Protein AF-A0AAW9HYB9-F1 (afdb_monomer_lite)

Structure (mmCIF, N/CA/C/O backbone):
data_AF-A0AAW9HYB9-F1
#
_entry.id   AF-A0AAW9HYB9-F1
#
loop_
_atom_site.group_PDB
_atom_site.id
_atom_site.type_symbol
_atom_site.label_atom_id
_atom_site.label_alt_id
_atom_site.label_comp_id
_atom_site.label_asym_id
_atom_site.label_entity_id
_atom_site.label_seq_id
_atom_site.pdbx_PDB_ins_code
_atom_site.Cartn_x
_atom_site.Cartn_y
_atom_site.Cartn_z
_atom_site.occupancy
_atom_site.B_iso_or_equiv
_atom_site.auth_seq_id
_atom_site.auth_comp_id
_atom_site.auth_asym_id
_atom_site.auth_atom_id
_atom_site.pdbx_PDB_model_num
ATOM 1 N N . PHE A 1 1 ? 1.312 -10.147 10.481 1.00 39.12 1 PHE A N 1
ATOM 2 C CA . PHE A 1 1 ? 1.315 -10.944 9.236 1.00 39.12 1 PHE A CA 1
ATOM 3 C C . PHE A 1 1 ? 1.342 -10.079 7.971 1.00 39.12 1 PHE A C 1
ATOM 5 O O . PHE A 1 1 ? 2.064 -10.441 7.057 1.00 39.12 1 PHE A O 1
ATOM 12 N N . TYR A 1 2 ? 0.680 -8.913 7.934 1.00 42.59 2 TYR A N 1
ATOM 13 C CA . TYR A 1 2 ? 0.722 -7.973 6.797 1.00 42.59 2 TYR A CA 1
ATOM 14 C C . TYR A 1 2 ? 2.121 -7.372 6.514 1.00 42.59 2 TYR A C 1
ATOM 16 O O . TYR A 1 2 ? 2.561 -7.334 5.370 1.00 42.59 2 TYR A O 1
ATOM 24 N N . GLY A 1 3 ? 2.883 -7.013 7.558 1.00 43.19 3 GLY A N 1
ATOM 25 C CA . GLY A 1 3 ? 4.228 -6.426 7.411 1.00 43.19 3 GLY A CA 1
ATOM 26 C C . GLY A 1 3 ? 5.286 -7.350 6.790 1.00 43.19 3 GLY A C 1
ATOM 27 O O . GLY A 1 3 ? 6.146 -6.876 6.056 1.00 43.19 3 GLY A O 1
ATOM 28 N N . ILE A 1 4 ? 5.191 -8.669 7.010 1.00 42.31 4 ILE A N 1
ATOM 29 C CA . ILE A 1 4 ? 6.066 -9.648 6.336 1.00 42.31 4 ILE A CA 1
ATOM 30 C C . ILE A 1 4 ? 5.747 -9.674 4.837 1.00 42.31 4 ILE A C 1
ATOM 32 O O . ILE A 1 4 ? 6.659 -9.689 4.021 1.00 42.31 4 ILE A O 1
ATOM 36 N N . GLY A 1 5 ? 4.459 -9.626 4.475 1.00 47.53 5 GLY A N 1
ATOM 37 C CA . GLY A 1 5 ? 4.013 -9.603 3.081 1.00 47.53 5 GLY A CA 1
ATOM 38 C C . GLY A 1 5 ? 4.443 -8.339 2.341 1.00 47.53 5 GLY A C 1
ATOM 39 O O . GLY A 1 5 ? 4.937 -8.442 1.226 1.00 47.53 5 GLY A O 1
ATOM 40 N N . ILE A 1 6 ? 4.334 -7.167 2.977 1.00 55.03 6 ILE A N 1
ATOM 41 C CA . ILE A 1 6 ? 4.839 -5.910 2.407 1.00 55.03 6 ILE A CA 1
ATOM 42 C C . ILE A 1 6 ? 6.357 -5.981 2.241 1.00 55.03 6 ILE A C 1
ATOM 44 O O . ILE A 1 6 ? 6.844 -5.728 1.152 1.00 55.03 6 ILE A O 1
ATOM 48 N N . GLY A 1 7 ? 7.109 -6.372 3.275 1.00 49.16 7 GLY A N 1
ATOM 49 C CA . GLY A 1 7 ? 8.573 -6.428 3.201 1.00 49.16 7 GLY A CA 1
ATOM 50 C C . GLY A 1 7 ? 9.085 -7.373 2.111 1.00 49.16 7 GLY A C 1
ATOM 51 O O . GLY A 1 7 ? 9.978 -7.009 1.350 1.00 49.16 7 GLY A O 1
ATOM 52 N N . LEU A 1 8 ? 8.476 -8.557 1.989 1.00 50.69 8 LEU A N 1
ATOM 53 C CA . LEU A 1 8 ? 8.835 -9.540 0.966 1.00 50.69 8 LEU A CA 1
ATOM 54 C C . LEU A 1 8 ? 8.424 -9.071 -0.438 1.00 50.69 8 LEU A C 1
ATOM 56 O O . LEU A 1 8 ? 9.183 -9.260 -1.384 1.00 50.69 8 LEU A O 1
ATOM 60 N N . TYR A 1 9 ? 7.271 -8.405 -0.568 1.00 56.50 9 TYR A N 1
ATOM 61 C CA . TYR A 1 9 ? 6.825 -7.799 -1.823 1.00 56.50 9 TYR A CA 1
ATOM 62 C C . TYR A 1 9 ? 7.767 -6.683 -2.276 1.00 56.50 9 TYR A C 1
ATOM 64 O O . TYR A 1 9 ? 8.228 -6.708 -3.410 1.00 56.50 9 TYR A O 1
ATOM 72 N N . THR A 1 10 ? 8.122 -5.749 -1.391 1.00 59.78 10 THR A N 1
ATOM 73 C CA . THR A 1 10 ? 9.035 -4.642 -1.711 1.00 59.78 10 THR A CA 1
ATOM 74 C C . THR A 1 10 ? 10.414 -5.160 -2.119 1.00 59.78 10 THR A C 1
ATOM 76 O O . THR A 1 10 ? 11.007 -4.640 -3.058 1.00 59.78 10 THR A O 1
ATOM 79 N N . LEU A 1 11 ? 10.908 -6.214 -1.459 1.00 57.06 11 LEU A N 1
ATOM 80 C CA . LEU A 1 11 ? 12.193 -6.829 -1.788 1.00 57.06 11 LEU A CA 1
ATOM 81 C C . LEU A 1 11 ? 12.173 -7.513 -3.162 1.00 57.06 11 LEU A C 1
ATOM 83 O O . LEU A 1 11 ? 13.042 -7.264 -3.993 1.00 57.06 11 LEU A O 1
ATOM 87 N N . VAL A 1 12 ? 11.167 -8.356 -3.409 1.00 59.06 12 VAL A N 1
ATOM 88 C CA . VAL A 1 12 ? 11.030 -9.105 -4.666 1.00 59.06 12 VAL A CA 1
ATOM 89 C C . VAL A 1 12 ? 10.752 -8.164 -5.837 1.00 59.06 12 VAL A C 1
ATOM 91 O O . VAL A 1 12 ? 11.310 -8.360 -6.914 1.00 59.06 12 VAL A O 1
ATOM 94 N N . LEU A 1 13 ? 9.949 -7.116 -5.632 1.00 57.72 13 LEU A N 1
ATOM 95 C CA . LEU A 1 13 ? 9.667 -6.108 -6.652 1.00 57.72 13 LEU A CA 1
ATOM 96 C C . LEU A 1 13 ? 10.921 -5.292 -6.988 1.00 57.72 13 LEU A C 1
ATOM 98 O O . LEU A 1 13 ? 11.225 -5.114 -8.163 1.00 57.72 13 LEU A O 1
ATOM 102 N N . ASN A 1 14 ? 11.684 -4.854 -5.980 1.00 55.41 14 ASN A N 1
ATOM 103 C CA . ASN A 1 14 ? 12.938 -4.132 -6.203 1.00 55.41 14 ASN A CA 1
ATOM 104 C C . ASN A 1 14 ? 13.966 -4.995 -6.938 1.00 55.41 14 ASN A C 1
ATOM 106 O O . ASN A 1 14 ? 14.569 -4.517 -7.893 1.00 55.41 14 ASN A O 1
ATOM 110 N N . LEU A 1 15 ? 14.122 -6.269 -6.556 1.00 55.28 15 LEU A N 1
ATOM 111 C CA . LEU A 1 15 ? 15.004 -7.211 -7.251 1.00 55.28 15 LEU A CA 1
ATOM 112 C C . LEU A 1 15 ? 14.544 -7.479 -8.688 1.00 55.28 15 LEU A C 1
ATOM 114 O O . LEU A 1 15 ? 15.381 -7.552 -9.582 1.00 55.28 15 LEU A O 1
ATOM 118 N N . HIS A 1 16 ? 13.235 -7.577 -8.939 1.00 55.19 16 HIS A N 1
ATOM 119 C CA . HIS A 1 16 ? 12.698 -7.733 -10.292 1.00 55.19 16 HIS A CA 1
ATOM 120 C C . HIS A 1 16 ? 12.956 -6.493 -11.164 1.00 55.19 16 HIS A C 1
ATOM 122 O O . HIS A 1 16 ? 13.382 -6.631 -12.308 1.00 55.19 16 HIS A O 1
ATOM 128 N N . LEU A 1 17 ? 12.747 -5.288 -10.623 1.00 52.69 17 LEU A N 1
ATOM 129 C CA . LEU A 1 17 ? 12.983 -4.024 -11.331 1.00 52.69 17 LEU A CA 1
ATOM 130 C C . LEU A 1 17 ? 14.481 -3.793 -11.606 1.00 52.69 17 LEU A C 1
ATOM 132 O O . LEU A 1 17 ? 14.838 -3.380 -12.709 1.00 52.69 17 LEU A O 1
ATOM 136 N N . LEU A 1 18 ? 15.360 -4.157 -10.665 1.00 54.38 18 LEU A N 1
ATOM 137 C CA . LEU A 1 18 ? 16.819 -4.163 -10.853 1.00 54.38 18 LEU A CA 1
ATOM 138 C C . LEU A 1 18 ? 17.259 -5.165 -11.928 1.00 54.38 18 LEU A C 1
ATOM 140 O O . LEU A 1 18 ? 18.061 -4.824 -12.795 1.00 54.38 18 LEU A O 1
ATOM 144 N N . PHE A 1 19 ? 16.707 -6.383 -11.922 1.00 51.22 19 PHE A N 1
ATOM 145 C CA . PHE A 1 19 ? 17.031 -7.412 -12.919 1.00 51.22 19 PHE A CA 1
ATOM 146 C C . PHE A 1 19 ? 16.547 -7.040 -14.332 1.00 51.22 19 PHE A C 1
ATOM 148 O O . PHE A 1 19 ? 17.109 -7.494 -15.327 1.00 51.22 19 PHE A O 1
ATOM 155 N N . ARG A 1 20 ? 15.520 -6.187 -14.429 1.00 50.12 20 ARG A N 1
ATOM 156 C CA . ARG A 1 20 ? 15.004 -5.613 -15.681 1.00 50.12 20 ARG A CA 1
ATOM 157 C C . ARG A 1 20 ? 15.780 -4.383 -16.168 1.00 50.12 20 ARG A C 1
ATOM 159 O O . ARG A 1 20 ? 15.488 -3.901 -17.258 1.00 50.12 20 ARG A O 1
ATOM 166 N N . GLY A 1 21 ? 16.767 -3.897 -15.411 1.00 51.88 21 GLY A N 1
ATOM 167 C CA . GLY A 1 21 ? 17.623 -2.777 -15.807 1.00 51.88 21 GLY A CA 1
ATOM 168 C C . GLY A 1 21 ? 17.058 -1.387 -15.505 1.00 51.88 21 GLY A C 1
ATOM 169 O O . GLY A 1 21 ? 17.580 -0.412 -16.049 1.00 51.88 21 GLY A O 1
ATOM 170 N N . LEU A 1 22 ? 16.027 -1.270 -14.652 1.00 51.88 22 LEU A N 1
ATOM 171 C CA . LEU A 1 22 ? 15.599 0.040 -14.158 1.00 51.88 22 LEU A CA 1
ATOM 172 C C . LEU A 1 22 ? 16.693 0.636 -13.278 1.00 51.88 22 LEU A C 1
ATOM 174 O O . LEU A 1 22 ? 17.264 -0.026 -12.408 1.00 51.88 22 LEU A O 1
ATOM 178 N N . ARG A 1 23 ? 16.958 1.920 -13.492 1.00 58.31 23 ARG A N 1
ATOM 179 C CA . ARG A 1 23 ? 17.890 2.676 -12.666 1.00 58.31 23 ARG A CA 1
ATOM 180 C C . ARG A 1 23 ? 17.259 2.947 -11.295 1.00 58.31 23 ARG A C 1
ATOM 182 O O . ARG A 1 23 ? 16.051 3.150 -11.177 1.00 58.31 23 ARG A O 1
ATOM 189 N N . GLU A 1 24 ? 18.084 2.978 -10.252 1.00 58.38 24 GLU A N 1
ATOM 190 C CA . GLU A 1 24 ? 17.653 3.182 -8.858 1.00 58.38 24 GLU A CA 1
ATOM 191 C C . GLU A 1 24 ? 16.806 4.456 -8.654 1.00 58.38 24 GLU A C 1
ATOM 193 O O . GLU A 1 24 ? 15.947 4.498 -7.770 1.00 58.38 24 GLU A O 1
ATOM 198 N N . ASP A 1 25 ? 16.989 5.480 -9.496 1.00 61.22 25 ASP A N 1
ATOM 199 C CA . ASP A 1 25 ? 16.206 6.717 -9.458 1.00 61.22 25 ASP A CA 1
ATOM 200 C C . ASP A 1 25 ? 14.740 6.524 -9.874 1.00 61.22 25 ASP A C 1
ATOM 202 O O . ASP A 1 25 ? 13.849 7.140 -9.284 1.00 61.22 25 ASP A O 1
ATOM 206 N N . GLU A 1 26 ? 14.460 5.630 -10.823 1.00 65.31 26 GLU A N 1
ATOM 207 C CA . GLU A 1 26 ? 13.090 5.323 -11.254 1.00 65.31 26 GLU A CA 1
ATOM 208 C C . GLU A 1 26 ? 12.339 4.515 -10.191 1.00 65.31 26 GLU A C 1
ATOM 210 O O . GLU A 1 26 ? 11.167 4.780 -9.909 1.00 65.31 26 GLU A O 1
ATOM 215 N N . ILE A 1 27 ? 13.034 3.589 -9.525 1.00 65.81 27 ILE A N 1
ATOM 216 C CA . ILE A 1 27 ? 12.495 2.818 -8.397 1.00 65.81 27 ILE A CA 1
ATOM 217 C C . ILE A 1 27 ? 12.145 3.762 -7.238 1.00 65.81 27 ILE A C 1
ATOM 219 O O . ILE A 1 27 ? 11.042 3.701 -6.687 1.00 65.81 27 ILE A O 1
ATOM 223 N N . GLY A 1 28 ? 13.048 4.690 -6.903 1.00 65.44 28 GLY A N 1
ATOM 224 C CA . GLY A 1 28 ? 12.808 5.701 -5.873 1.00 65.44 28 GLY A CA 1
ATOM 225 C C . GLY A 1 28 ? 11.605 6.599 -6.184 1.00 65.44 28 GLY A C 1
ATOM 226 O O . GLY A 1 28 ? 10.793 6.883 -5.294 1.00 65.44 28 GLY A O 1
ATOM 227 N N . ALA A 1 29 ? 11.437 7.000 -7.447 1.00 72.44 29 ALA A N 1
ATOM 228 C CA . ALA A 1 29 ? 10.287 7.783 -7.894 1.00 72.44 29 ALA A CA 1
ATOM 229 C C . ALA A 1 29 ? 8.968 6.995 -7.788 1.00 72.44 29 ALA A C 1
ATOM 231 O O . ALA A 1 29 ? 7.961 7.534 -7.321 1.00 72.44 29 ALA A O 1
ATOM 232 N N . LEU A 1 30 ? 8.973 5.712 -8.162 1.00 72.81 30 LEU A N 1
ATOM 233 C CA . LEU A 1 30 ? 7.811 4.823 -8.089 1.00 72.81 30 LEU A CA 1
ATOM 234 C C . LEU A 1 30 ? 7.340 4.613 -6.640 1.00 72.81 30 LEU A C 1
ATOM 236 O O . LEU A 1 30 ? 6.151 4.742 -6.325 1.00 72.81 30 LEU A O 1
ATOM 240 N N . VAL A 1 31 ? 8.282 4.350 -5.730 1.00 73.31 31 VAL A N 1
ATOM 241 C CA . VAL A 1 31 ? 8.002 4.208 -4.294 1.00 73.31 31 VAL A CA 1
ATOM 242 C C . VAL A 1 31 ? 7.439 5.511 -3.730 1.00 73.31 31 VAL A C 1
ATOM 244 O O . VAL A 1 31 ? 6.401 5.498 -3.066 1.00 73.31 31 VAL A O 1
ATOM 247 N N . SER A 1 32 ? 8.069 6.643 -4.051 1.00 75.31 32 SER A N 1
ATOM 248 C CA . SER A 1 32 ? 7.629 7.965 -3.593 1.00 75.31 32 SER A CA 1
ATOM 249 C C . SER A 1 32 ? 6.214 8.298 -4.067 1.00 75.31 32 SER A C 1
ATOM 251 O O . SER A 1 32 ? 5.400 8.780 -3.280 1.00 75.31 32 SER A O 1
ATOM 253 N N . MET A 1 33 ? 5.884 7.987 -5.325 1.00 82.25 33 MET A N 1
ATOM 254 C CA . MET A 1 33 ? 4.536 8.164 -5.867 1.00 82.25 33 MET A CA 1
ATOM 255 C C . MET A 1 33 ? 3.511 7.302 -5.128 1.00 82.25 33 MET A C 1
ATOM 257 O O . MET A 1 33 ? 2.431 7.790 -4.791 1.00 82.25 33 MET A O 1
ATOM 261 N N . GLY A 1 34 ? 3.860 6.050 -4.826 1.00 78.88 34 GLY A N 1
ATOM 262 C CA . GLY A 1 34 ? 3.007 5.168 -4.036 1.00 78.88 34 GLY A CA 1
ATOM 263 C C . GLY A 1 34 ? 2.683 5.755 -2.661 1.00 78.88 34 GLY A C 1
ATOM 264 O O . GLY A 1 34 ? 1.516 5.821 -2.279 1.00 78.88 34 GLY A O 1
ATOM 265 N N . ILE A 1 35 ? 3.691 6.275 -1.953 1.00 78.88 35 ILE A N 1
ATOM 266 C CA . ILE A 1 35 ? 3.511 6.934 -0.647 1.00 78.88 35 ILE A CA 1
ATOM 267 C C . ILE A 1 35 ? 2.616 8.175 -0.772 1.00 78.88 35 ILE A C 1
ATOM 269 O O . ILE A 1 35 ? 1.720 8.378 0.048 1.00 78.88 35 ILE A O 1
ATOM 273 N N . LEU A 1 36 ? 2.821 8.988 -1.811 1.00 84.62 36 LEU A N 1
ATOM 274 C CA . LEU A 1 36 ? 2.020 10.186 -2.081 1.00 84.62 36 LEU A CA 1
ATOM 275 C C . LEU A 1 36 ? 0.541 9.842 -2.280 1.00 84.62 36 LEU A C 1
ATOM 277 O O . LEU A 1 36 ? -0.334 10.468 -1.682 1.00 84.62 36 LEU A O 1
ATOM 281 N N . ILE A 1 37 ? 0.266 8.803 -3.066 1.00 85.62 37 ILE A N 1
ATOM 282 C CA . ILE A 1 37 ? -1.089 8.301 -3.306 1.00 85.62 37 ILE A CA 1
ATOM 283 C C . ILE A 1 37 ? -1.706 7.789 -2.016 1.00 85.62 37 ILE A C 1
ATOM 285 O O . ILE A 1 37 ? -2.841 8.151 -1.712 1.00 85.62 37 ILE A O 1
ATOM 289 N N . MET A 1 38 ? -0.966 7.002 -1.233 1.00 82.56 38 MET A N 1
ATOM 290 C CA . MET A 1 38 ? -1.457 6.518 0.056 1.00 82.56 38 MET A CA 1
ATOM 291 C C . MET A 1 38 ? -1.806 7.683 0.989 1.00 82.56 38 MET A C 1
ATOM 293 O O . MET A 1 38 ? -2.872 7.674 1.600 1.00 82.56 38 MET A O 1
ATOM 297 N N . GLY A 1 39 ? -0.964 8.718 1.048 1.00 80.88 39 GLY A N 1
ATOM 298 C CA . GLY A 1 39 ? -1.209 9.917 1.849 1.00 80.88 39 GLY A CA 1
ATOM 299 C C . GLY A 1 39 ? -2.457 10.688 1.413 1.00 80.88 39 GLY A C 1
ATOM 300 O O . GLY A 1 39 ? -3.295 11.031 2.247 1.00 80.88 39 GLY A O 1
ATOM 301 N N . VAL A 1 40 ? -2.625 10.915 0.106 1.00 88.69 40 VAL A N 1
ATOM 302 C CA . VAL A 1 40 ? -3.798 11.613 -0.450 1.00 88.69 40 VAL A CA 1
ATOM 303 C C . VAL A 1 40 ? -5.074 10.792 -0.262 1.00 88.69 40 VAL A C 1
ATOM 305 O O . VAL A 1 40 ? -6.120 11.349 0.071 1.00 88.69 40 VAL A O 1
ATOM 308 N N . LEU A 1 41 ? -5.003 9.470 -0.441 1.00 85.94 41 LEU A N 1
ATOM 309 C CA . LEU A 1 41 ? -6.155 8.576 -0.341 1.00 85.94 41 LEU A CA 1
ATOM 310 C C . LEU A 1 41 ? -6.531 8.217 1.097 1.00 85.94 41 LEU A C 1
ATOM 312 O O . LEU A 1 41 ? -7.685 7.867 1.336 1.00 85.94 41 LEU A O 1
ATOM 316 N N . ALA A 1 42 ? -5.627 8.344 2.069 1.00 79.75 42 ALA A N 1
ATOM 317 C CA . ALA A 1 42 ? -5.902 7.995 3.462 1.00 79.75 42 ALA A CA 1
ATOM 318 C C . ALA A 1 42 ? -7.153 8.707 4.013 1.00 79.75 42 ALA A C 1
ATOM 320 O O . ALA A 1 42 ? -8.003 8.085 4.657 1.00 79.75 42 ALA A O 1
ATOM 321 N N . ILE A 1 43 ? -7.318 9.999 3.714 1.00 83.75 43 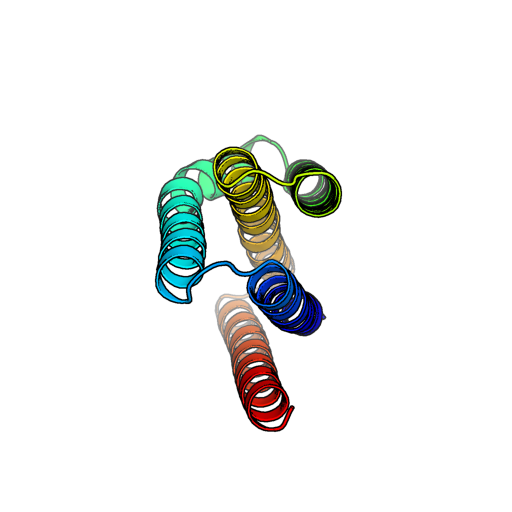ILE A N 1
ATOM 322 C CA . ILE A 1 43 ? -8.464 10.804 4.165 1.00 83.75 43 ILE A CA 1
ATOM 323 C C . ILE A 1 43 ? -9.785 10.371 3.492 1.00 83.75 43 ILE A C 1
ATOM 325 O O . ILE A 1 43 ? -10.718 10.001 4.209 1.00 83.75 43 ILE A O 1
ATOM 329 N N . PRO A 1 44 ? -9.926 10.370 2.152 1.00 85.88 44 PRO A N 1
ATOM 330 C CA . PRO A 1 44 ? -11.181 9.976 1.515 1.00 85.88 44 PRO A CA 1
ATOM 331 C C . PRO A 1 44 ? -11.532 8.511 1.785 1.00 85.88 44 PRO A C 1
ATOM 333 O O . PRO A 1 44 ? -12.697 8.198 2.030 1.00 85.88 44 PRO A O 1
ATOM 336 N N . VAL A 1 45 ? -10.541 7.615 1.808 1.00 83.50 45 VAL A N 1
ATOM 337 C CA . VAL A 1 45 ? -10.766 6.193 2.077 1.00 83.50 45 VAL A CA 1
ATOM 338 C C . VAL A 1 45 ? -11.223 5.967 3.519 1.00 83.50 45 VAL A C 1
ATOM 340 O O . VAL A 1 45 ? -12.174 5.216 3.740 1.00 83.50 45 VAL A O 1
ATOM 343 N N . SER A 1 46 ? -10.625 6.647 4.502 1.00 78.50 46 SER A N 1
ATOM 344 C CA . SER A 1 46 ? -11.051 6.529 5.905 1.00 78.50 46 SER A CA 1
ATOM 345 C C . SER A 1 46 ? -12.485 7.024 6.138 1.00 78.50 46 SER A C 1
ATOM 347 O O . SER A 1 46 ? -13.224 6.415 6.916 1.00 78.50 46 SER A O 1
ATOM 349 N N . LEU A 1 47 ? -12.921 8.066 5.420 1.00 82.88 47 LEU A N 1
ATOM 350 C CA . LEU A 1 47 ? -14.314 8.527 5.423 1.00 82.88 47 LEU A CA 1
ATOM 351 C C . LEU A 1 47 ? -15.250 7.523 4.735 1.00 82.88 47 LEU A C 1
ATOM 353 O O . LEU A 1 47 ? -16.341 7.235 5.237 1.00 82.88 47 LEU A O 1
ATOM 357 N N . LEU A 1 48 ? -14.823 6.962 3.603 1.00 82.94 48 LEU A N 1
ATOM 358 C CA . LEU A 1 48 ? -15.590 5.982 2.834 1.00 82.94 48 LEU A CA 1
ATOM 359 C C . LEU A 1 48 ? -15.766 4.656 3.595 1.00 82.94 48 LEU A C 1
ATOM 361 O O . LEU A 1 48 ? -16.824 4.022 3.502 1.00 82.94 48 LEU A O 1
ATOM 365 N N . ALA A 1 49 ? -14.781 4.264 4.406 1.00 77.00 49 ALA A N 1
ATOM 366 C CA . ALA A 1 49 ? -14.832 3.075 5.256 1.00 77.00 49 ALA A CA 1
ATOM 367 C C . ALA A 1 49 ? -16.001 3.106 6.251 1.00 77.00 49 ALA A C 1
ATOM 369 O O . ALA A 1 49 ? -16.645 2.078 6.479 1.00 77.00 49 ALA A O 1
ATOM 370 N N . ASN A 1 50 ? -16.324 4.289 6.783 1.00 75.06 50 ASN A N 1
ATOM 371 C CA . ASN A 1 50 ? -17.437 4.475 7.713 1.00 75.06 50 ASN A CA 1
ATOM 372 C C . ASN A 1 50 ? -18.812 4.349 7.037 1.00 75.06 50 ASN A C 1
ATOM 374 O O . ASN A 1 50 ? -19.779 3.989 7.702 1.00 75.06 50 ASN A O 1
ATOM 378 N N . ARG A 1 51 ? -18.914 4.620 5.726 1.00 81.44 51 ARG A N 1
ATOM 379 C CA . ARG A 1 51 ? -20.192 4.608 4.987 1.00 81.44 51 ARG A CA 1
ATOM 380 C C . ARG A 1 51 ? -20.493 3.288 4.281 1.00 81.44 51 ARG A C 1
ATOM 382 O O . ARG A 1 51 ? -21.635 2.846 4.273 1.00 81.44 51 ARG A O 1
ATOM 389 N N . THR A 1 52 ? -19.489 2.662 3.675 1.00 78.44 52 THR A N 1
ATOM 390 C CA . THR A 1 52 ? -19.691 1.524 2.750 1.00 78.44 52 THR A CA 1
ATOM 391 C C . THR A 1 52 ? -19.591 0.158 3.437 1.00 78.44 52 THR A C 1
ATOM 393 O O . THR A 1 52 ? -19.986 -0.866 2.873 1.00 78.44 52 THR A O 1
ATOM 396 N N . GLY A 1 53 ? -19.079 0.140 4.670 1.00 76.00 53 GLY A N 1
ATOM 397 C CA . GLY A 1 53 ? -18.838 -1.066 5.448 1.00 76.00 53 GLY A CA 1
ATOM 398 C C . GLY A 1 53 ? -17.423 -1.610 5.249 1.00 76.00 53 GLY A C 1
ATOM 399 O O . GLY A 1 53 ? -16.973 -1.884 4.135 1.00 76.00 53 GLY A O 1
ATOM 400 N N . ARG A 1 54 ? -16.731 -1.822 6.371 1.00 75.56 54 ARG A N 1
ATOM 401 C CA . ARG A 1 54 ? -15.299 -2.163 6.422 1.00 75.56 54 ARG A CA 1
ATOM 402 C C . ARG A 1 54 ? -14.954 -3.463 5.691 1.00 75.56 54 ARG A C 1
ATOM 404 O O . ARG A 1 54 ? -13.954 -3.521 4.989 1.00 75.56 54 ARG A O 1
ATOM 411 N N . LYS A 1 55 ? -15.819 -4.481 5.782 1.00 78.00 55 LYS A N 1
ATOM 412 C CA . LYS A 1 55 ? -15.607 -5.786 5.128 1.00 78.00 55 LYS A CA 1
ATOM 413 C C . LYS A 1 55 ? -15.586 -5.683 3.598 1.00 78.00 55 LYS A C 1
ATOM 415 O O . LYS A 1 55 ? -14.785 -6.356 2.963 1.00 78.00 55 LYS A O 1
ATOM 420 N N . LYS A 1 56 ? -16.447 -4.842 3.008 1.00 82.00 56 LYS A N 1
ATOM 421 C CA . LYS A 1 56 ? -16.493 -4.647 1.550 1.00 82.00 56 LYS A CA 1
ATOM 422 C C . LYS A 1 56 ? -15.255 -3.904 1.060 1.00 82.00 56 LYS A C 1
ATOM 424 O O . LYS A 1 56 ? -14.636 -4.363 0.111 1.00 82.00 56 LYS A O 1
ATOM 429 N N . LEU A 1 57 ? -14.859 -2.825 1.746 1.00 82.88 57 LEU A N 1
ATOM 430 C CA . LEU A 1 57 ? -13.632 -2.095 1.407 1.00 82.88 57 LEU A CA 1
ATOM 431 C C . LEU A 1 57 ? -12.391 -2.984 1.481 1.00 82.88 57 LEU A C 1
ATOM 433 O O . LEU A 1 57 ? -11.545 -2.888 0.601 1.00 82.88 57 LEU A O 1
ATOM 437 N N . LEU A 1 58 ? -12.297 -3.855 2.489 1.00 79.75 58 LEU A N 1
ATOM 438 C CA . LEU A 1 58 ? -11.161 -4.762 2.632 1.00 79.75 58 LEU A CA 1
ATOM 439 C C . LEU A 1 58 ? -11.069 -5.736 1.449 1.00 79.75 58 LEU A C 1
ATOM 441 O O . LEU A 1 58 ? -10.003 -5.878 0.861 1.00 79.75 58 LEU A O 1
ATOM 445 N N . VAL A 1 59 ? -12.187 -6.353 1.047 1.00 84.94 59 VAL A N 1
ATOM 446 C CA . VAL A 1 59 ? -12.222 -7.249 -0.126 1.00 84.94 59 VAL A CA 1
ATOM 447 C C . VAL A 1 59 ? -11.861 -6.494 -1.405 1.00 84.94 59 VAL A C 1
ATOM 449 O O . VAL A 1 59 ? -11.057 -6.986 -2.194 1.00 84.94 59 VAL A O 1
ATOM 452 N N . THR A 1 60 ? -12.400 -5.286 -1.592 1.00 86.81 60 THR A N 1
ATOM 453 C CA . THR A 1 60 ? -12.042 -4.435 -2.731 1.00 86.81 60 THR A CA 1
ATOM 454 C C . THR A 1 60 ? -10.550 -4.105 -2.716 1.00 86.81 60 THR A C 1
ATOM 456 O O . THR A 1 60 ? -9.888 -4.278 -3.730 1.00 86.81 60 THR A O 1
ATOM 459 N N . GLY A 1 61 ? -9.990 -3.709 -1.571 1.00 84.56 61 GLY A N 1
ATOM 460 C CA . GLY A 1 61 ? -8.568 -3.400 -1.428 1.00 84.56 61 GLY A CA 1
ATOM 461 C C . GLY A 1 61 ? -7.668 -4.574 -1.806 1.00 84.56 61 GLY A C 1
ATOM 462 O O . GLY A 1 61 ? -6.753 -4.408 -2.607 1.00 84.56 61 GLY A O 1
ATOM 463 N N . VAL A 1 62 ? -7.987 -5.781 -1.329 1.00 84.25 62 VAL A N 1
ATOM 464 C CA . VAL A 1 62 ? -7.272 -7.012 -1.710 1.00 84.25 62 VAL A CA 1
ATOM 465 C C . VAL A 1 62 ? -7.348 -7.260 -3.218 1.00 84.25 62 VAL A C 1
ATOM 467 O O . VAL A 1 62 ? -6.346 -7.627 -3.828 1.00 84.25 62 VAL A O 1
ATOM 470 N N . PHE A 1 63 ? -8.503 -7.016 -3.842 1.00 87.31 63 PHE A N 1
ATOM 471 C CA . PHE A 1 63 ? -8.664 -7.169 -5.289 1.00 87.31 63 PHE A CA 1
ATOM 472 C C . PHE A 1 63 ? -7.802 -6.171 -6.078 1.00 87.31 63 PHE A C 1
ATOM 474 O O . PHE A 1 63 ? -7.169 -6.548 -7.060 1.00 87.31 63 PHE A O 1
ATOM 481 N N . PHE A 1 64 ? -7.723 -4.917 -5.620 1.00 85.69 64 PHE A N 1
ATOM 482 C CA . PHE A 1 64 ? -6.850 -3.892 -6.203 1.00 85.69 64 PHE A CA 1
ATOM 483 C C . PHE A 1 64 ? -5.365 -4.256 -6.073 1.00 85.69 64 PHE A C 1
ATOM 485 O O . PHE A 1 64 ? -4.620 -4.121 -7.042 1.00 85.69 64 PHE A O 1
ATOM 492 N N . ILE A 1 65 ? -4.943 -4.782 -4.917 1.00 81.31 65 ILE A N 1
ATOM 493 C CA . ILE A 1 65 ? -3.569 -5.268 -4.717 1.00 81.31 65 ILE A CA 1
ATOM 494 C C . ILE A 1 65 ? -3.267 -6.416 -5.683 1.00 81.31 65 ILE A C 1
ATOM 496 O O . ILE A 1 65 ? -2.238 -6.386 -6.358 1.00 81.31 65 ILE A O 1
ATOM 500 N N . ALA A 1 66 ? -4.160 -7.404 -5.778 1.00 80.31 66 ALA A N 1
ATOM 501 C CA . ALA A 1 66 ? -3.985 -8.555 -6.660 1.00 80.31 66 ALA A CA 1
ATOM 502 C C . ALA A 1 66 ? -3.912 -8.136 -8.137 1.00 80.31 66 ALA A C 1
ATOM 504 O O . ALA A 1 66 ? -3.007 -8.559 -8.851 1.00 80.31 66 ALA A O 1
ATOM 505 N N . ALA A 1 67 ? -4.813 -7.258 -8.58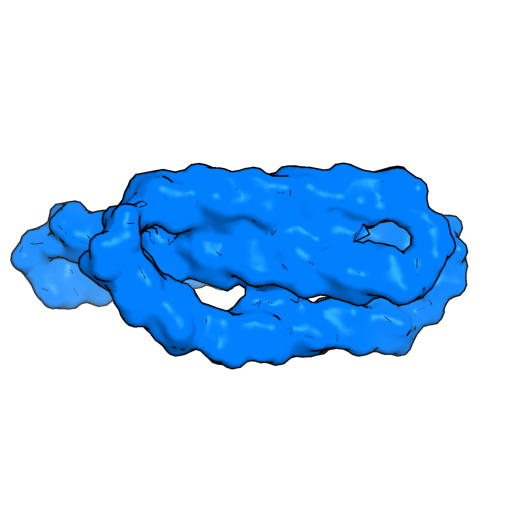2 1.00 84.75 67 ALA A N 1
ATOM 506 C CA . ALA A 1 67 ? -4.810 -6.745 -9.947 1.00 84.75 67 ALA A CA 1
ATOM 507 C C . ALA A 1 67 ? -3.537 -5.943 -10.259 1.00 84.75 67 ALA A C 1
ATOM 509 O O . ALA A 1 67 ? -2.937 -6.144 -11.310 1.00 84.75 67 ALA A O 1
ATOM 510 N N . GLY A 1 68 ? -3.077 -5.095 -9.333 1.00 81.88 68 GLY A N 1
ATOM 511 C CA . GLY A 1 68 ? -1.832 -4.349 -9.499 1.00 81.88 68 GLY A CA 1
ATOM 512 C C . GLY A 1 68 ? -0.597 -5.256 -9.540 1.00 81.88 68 GLY A C 1
ATOM 513 O O . GLY A 1 68 ? 0.287 -5.042 -10.359 1.00 81.88 68 GLY A O 1
ATOM 514 N N . ASN A 1 69 ? -0.571 -6.323 -8.736 1.00 76.31 69 ASN A N 1
ATOM 515 C CA . ASN A 1 69 ? 0.483 -7.344 -8.764 1.00 76.31 69 ASN A CA 1
ATOM 516 C C . ASN A 1 69 ? 0.540 -8.087 -10.105 1.00 76.31 69 ASN A C 1
ATOM 518 O O . ASN A 1 69 ? 1.614 -8.268 -10.673 1.00 76.31 69 ASN A O 1
ATOM 522 N N . VAL A 1 70 ? -0.615 -8.509 -10.625 1.00 79.12 70 VAL A N 1
ATOM 523 C CA . VAL A 1 70 ? -0.697 -9.154 -11.944 1.00 79.12 70 VAL A CA 1
ATOM 524 C C . VAL A 1 70 ? -0.229 -8.192 -13.033 1.00 79.12 70 VAL A C 1
ATOM 526 O O . VAL A 1 70 ? 0.498 -8.596 -13.936 1.00 79.12 70 VAL A O 1
ATOM 529 N N . LEU A 1 71 ? -0.585 -6.910 -12.921 1.00 79.06 71 LEU A N 1
ATOM 530 C CA . LEU A 1 71 ? -0.143 -5.886 -13.859 1.00 79.06 71 LEU A CA 1
ATOM 531 C C . LEU A 1 71 ? 1.378 -5.692 -13.798 1.00 79.06 71 LEU A C 1
ATOM 533 O O . LEU A 1 71 ? 2.007 -5.654 -14.847 1.00 79.06 71 LEU A O 1
ATOM 537 N N . PHE A 1 72 ? 1.986 -5.683 -12.608 1.00 74.69 72 PHE A N 1
ATOM 538 C CA . PHE A 1 72 ? 3.446 -5.698 -12.457 1.00 74.69 72 PHE A CA 1
ATOM 539 C C . PHE A 1 72 ? 4.101 -6.919 -13.114 1.00 74.69 72 PHE A C 1
ATOM 541 O O . PHE A 1 72 ? 5.156 -6.782 -13.719 1.00 74.69 72 PHE A O 1
ATOM 548 N N . ALA A 1 73 ? 3.485 -8.099 -13.011 1.00 74.06 73 ALA A N 1
ATOM 549 C CA . ALA A 1 73 ? 4.055 -9.341 -13.534 1.00 74.06 73 ALA A CA 1
ATOM 550 C C . ALA A 1 73 ? 3.998 -9.457 -15.068 1.00 74.06 73 ALA A C 1
ATOM 552 O O . ALA A 1 73 ? 4.843 -10.124 -15.660 1.00 74.06 73 ALA A O 1
ATOM 553 N N . VAL A 1 74 ? 2.990 -8.853 -15.702 1.00 76.06 74 VAL A N 1
ATOM 554 C CA . VAL A 1 74 ? 2.747 -8.961 -17.153 1.00 76.06 74 VAL A CA 1
ATOM 555 C C . VAL A 1 74 ? 3.322 -7.769 -17.929 1.00 76.06 74 VAL A C 1
ATOM 557 O O . VAL A 1 74 ? 3.448 -7.840 -19.147 1.00 76.06 74 VAL A O 1
ATOM 560 N N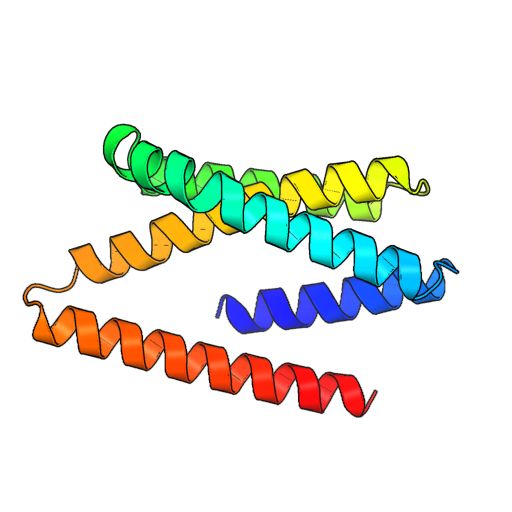 . SER A 1 75 ? 3.671 -6.677 -17.250 1.00 74.88 75 SER A N 1
ATOM 561 C CA . SER A 1 75 ? 4.082 -5.437 -17.911 1.00 74.88 75 SER A CA 1
ATOM 562 C C . SER A 1 75 ? 5.592 -5.315 -18.077 1.00 74.88 75 SER A C 1
ATOM 564 O O . SER A 1 75 ? 6.354 -5.626 -17.165 1.00 74.88 75 SER A O 1
ATOM 566 N N . ASP A 1 76 ? 5.997 -4.774 -19.226 1.00 70.00 76 ASP A N 1
ATOM 567 C CA . ASP A 1 76 ? 7.397 -4.501 -19.572 1.00 70.00 76 ASP A CA 1
ATOM 568 C C . ASP A 1 76 ? 7.709 -2.994 -19.689 1.00 70.00 76 ASP A C 1
ATOM 570 O O . ASP A 1 76 ? 8.877 -2.624 -19.798 1.00 70.00 76 ASP A O 1
ATOM 574 N N . ASP A 1 77 ? 6.694 -2.116 -19.635 1.00 72.88 77 ASP A N 1
ATOM 575 C CA . ASP A 1 77 ? 6.866 -0.662 -19.776 1.00 72.88 77 ASP A CA 1
ATOM 576 C C . ASP A 1 77 ? 6.758 0.102 -18.450 1.00 72.88 77 ASP A C 1
ATOM 578 O O . ASP A 1 77 ? 5.896 -0.159 -17.604 1.00 72.88 77 ASP A O 1
ATOM 582 N N . LEU A 1 78 ? 7.543 1.178 -18.351 1.00 70.44 78 LEU A N 1
ATOM 583 C CA . LEU A 1 78 ? 7.580 2.092 -17.205 1.00 70.44 78 LEU A CA 1
ATOM 584 C C . LEU A 1 78 ? 6.201 2.683 -16.849 1.00 70.44 78 LEU A C 1
ATOM 586 O O . LEU A 1 78 ? 5.829 2.775 -15.681 1.00 70.44 78 LEU A O 1
ATOM 590 N N . LEU A 1 79 ? 5.409 3.052 -17.861 1.00 75.81 79 LEU A N 1
ATOM 591 C CA . LEU A 1 79 ? 4.051 3.590 -17.693 1.00 75.81 79 LEU A CA 1
ATOM 592 C C . LEU A 1 79 ? 3.107 2.592 -17.012 1.00 75.81 79 LEU A C 1
ATOM 594 O O . LEU A 1 79 ? 2.299 2.975 -16.162 1.00 75.81 79 LEU A O 1
ATOM 598 N N . TRP A 1 80 ? 3.231 1.311 -17.354 1.00 79.19 80 TRP A N 1
ATOM 599 C CA . TRP A 1 80 ? 2.436 0.255 -16.744 1.00 79.19 80 TRP A CA 1
ATOM 600 C C . TRP A 1 80 ? 2.876 -0.034 -15.309 1.00 79.19 80 TRP A C 1
ATOM 602 O O . TRP A 1 80 ? 2.016 -0.296 -14.468 1.00 79.19 80 TRP A O 1
ATOM 612 N N . PHE A 1 81 ? 4.165 0.113 -14.987 1.00 74.75 81 PHE A N 1
ATOM 613 C CA . PHE A 1 81 ? 4.633 0.051 -13.599 1.00 74.75 81 PHE A CA 1
ATOM 614 C C . PHE A 1 81 ? 4.047 1.170 -12.740 1.00 74.75 81 PHE A C 1
ATOM 616 O O . PHE A 1 81 ? 3.607 0.904 -11.622 1.00 74.75 81 PHE A O 1
ATOM 623 N N . TYR A 1 82 ? 3.946 2.397 -13.259 1.00 79.69 82 TYR A N 1
ATOM 624 C CA . TYR A 1 82 ? 3.251 3.472 -12.547 1.00 79.69 82 TYR A CA 1
ATOM 625 C C . TYR A 1 82 ? 1.770 3.147 -12.331 1.00 79.69 82 TYR A C 1
ATOM 627 O O . TYR A 1 82 ? 1.276 3.273 -11.213 1.00 79.69 82 TYR A O 1
ATOM 635 N N . ALA A 1 83 ? 1.059 2.675 -13.358 1.00 82.62 83 ALA A N 1
ATOM 636 C CA . ALA A 1 83 ? -0.346 2.287 -13.219 1.00 82.62 83 ALA A CA 1
ATOM 637 C C . ALA A 1 83 ? -0.542 1.150 -12.196 1.00 82.62 83 ALA A C 1
ATOM 639 O O . ALA A 1 83 ? -1.451 1.206 -11.362 1.00 82.62 83 ALA A O 1
ATOM 640 N N . ALA A 1 84 ? 0.340 0.150 -12.217 1.00 82.75 84 ALA A N 1
ATOM 641 C CA . ALA A 1 84 ? 0.349 -0.950 -11.265 1.00 82.75 84 ALA A CA 1
ATOM 642 C C . ALA A 1 84 ? 0.609 -0.453 -9.836 1.00 82.75 84 ALA A C 1
ATOM 644 O O . ALA A 1 84 ? -0.126 -0.820 -8.917 1.00 82.75 84 ALA A O 1
ATOM 645 N N . GLN A 1 85 ? 1.575 0.454 -9.653 1.00 81.19 85 GLN A N 1
ATOM 646 C CA . GLN A 1 85 ? 1.868 1.082 -8.367 1.00 81.19 85 GLN A CA 1
ATOM 647 C C . GLN A 1 85 ? 0.656 1.839 -7.818 1.00 81.19 85 GLN A C 1
ATOM 649 O O . GLN A 1 85 ? 0.318 1.674 -6.650 1.00 81.19 85 GLN A O 1
ATOM 654 N N . ILE A 1 86 ? -0.050 2.613 -8.652 1.00 85.69 86 ILE A N 1
ATOM 655 C CA . ILE A 1 86 ? -1.276 3.315 -8.239 1.00 85.69 86 ILE A CA 1
ATOM 656 C C . ILE A 1 86 ? -2.319 2.314 -7.723 1.00 85.69 86 ILE A C 1
ATOM 658 O O . ILE A 1 86 ? -2.917 2.538 -6.665 1.00 85.69 86 ILE A O 1
ATOM 662 N N . LEU A 1 87 ? -2.530 1.208 -8.447 1.00 86.50 87 LEU A N 1
ATOM 663 C CA . LEU A 1 87 ? -3.480 0.163 -8.062 1.00 86.50 87 LEU A CA 1
ATOM 664 C C . LEU A 1 87 ? -3.110 -0.466 -6.716 1.00 86.50 87 LEU A C 1
ATOM 666 O O . LEU A 1 87 ? -3.955 -0.561 -5.822 1.00 86.50 87 LEU A O 1
ATOM 670 N N . VAL A 1 88 ? -1.845 -0.865 -6.570 1.00 81.69 88 VAL A N 1
ATOM 671 C CA . VAL A 1 88 ? -1.329 -1.510 -5.360 1.00 81.69 88 VAL A CA 1
ATOM 672 C C . VAL A 1 88 ? -1.405 -0.559 -4.171 1.00 81.69 88 VAL A C 1
ATOM 674 O O . VAL A 1 88 ? -1.953 -0.939 -3.139 1.00 81.69 88 VAL A O 1
ATOM 677 N N . SER A 1 89 ? -0.948 0.686 -4.316 1.00 84.25 89 SER A N 1
ATOM 678 C CA . SER A 1 89 ? -1.003 1.703 -3.261 1.00 84.25 89 SER A CA 1
ATOM 679 C C . SER A 1 89 ? -2.434 2.009 -2.831 1.00 84.25 89 SER A C 1
ATOM 681 O O . SER A 1 89 ? -2.717 2.051 -1.636 1.00 84.25 89 SER A O 1
ATOM 683 N N . THR A 1 90 ? -3.361 2.137 -3.784 1.00 87.06 90 THR A N 1
ATOM 684 C CA . THR A 1 90 ? -4.790 2.328 -3.488 1.00 87.06 90 THR A CA 1
ATOM 685 C C . THR A 1 90 ? -5.357 1.146 -2.703 1.00 87.06 90 THR A C 1
ATOM 687 O O . THR A 1 90 ? -6.042 1.329 -1.694 1.00 87.06 90 THR A O 1
ATOM 690 N N . GLY A 1 91 ? -5.051 -0.078 -3.140 1.00 84.62 91 GLY A N 1
ATOM 691 C CA . GLY A 1 91 ? -5.480 -1.295 -2.463 1.00 84.62 91 GLY A CA 1
ATOM 692 C C . GLY A 1 91 ? -4.904 -1.422 -1.050 1.00 84.62 91 GLY A C 1
ATOM 693 O O . GLY A 1 91 ? -5.639 -1.738 -0.116 1.00 84.62 91 GLY A O 1
ATOM 694 N N . LEU A 1 92 ? -3.627 -1.082 -0.868 1.00 81.25 92 LEU A N 1
ATOM 695 C CA . LEU A 1 92 ? -2.961 -1.024 0.435 1.00 81.25 92 LEU A CA 1
ATOM 696 C C . LEU A 1 92 ? -3.632 -0.022 1.373 1.00 81.25 92 LEU A C 1
ATOM 698 O O . LEU A 1 92 ? -3.951 -0.381 2.504 1.00 81.25 92 LEU A O 1
ATOM 702 N N . THR A 1 93 ? -3.934 1.192 0.903 1.00 85.69 93 THR A N 1
ATOM 703 C CA . THR A 1 93 ? -4.657 2.190 1.707 1.00 85.69 93 THR A CA 1
ATOM 704 C C . THR A 1 93 ? -6.029 1.683 2.143 1.00 85.69 93 THR A C 1
ATOM 706 O O . THR A 1 93 ? -6.413 1.864 3.299 1.00 85.69 93 THR A O 1
ATOM 709 N N . LEU A 1 94 ? -6.774 1.022 1.250 1.00 83.19 94 LEU A N 1
ATOM 710 C CA . LEU A 1 94 ? -8.081 0.432 1.567 1.00 83.19 94 LEU A CA 1
ATOM 711 C C . LEU A 1 94 ? -7.983 -0.625 2.673 1.00 83.19 94 LEU A C 1
ATOM 713 O O . LEU A 1 94 ? -8.826 -0.657 3.573 1.00 83.19 94 LEU A O 1
ATOM 717 N N . VAL A 1 95 ? -6.958 -1.473 2.630 1.00 81.38 95 VAL A N 1
ATOM 718 C CA . VAL A 1 95 ? -6.755 -2.522 3.634 1.00 81.38 95 VAL A CA 1
ATOM 719 C C . VAL A 1 95 ? -6.286 -1.931 4.967 1.00 81.38 95 VAL A C 1
ATOM 721 O O . VAL A 1 95 ? -6.926 -2.182 5.985 1.00 81.38 95 VAL A O 1
ATOM 724 N N . GLU A 1 96 ? -5.252 -1.087 4.982 1.00 78.69 96 GLU A N 1
ATOM 725 C CA . GLU A 1 96 ? -4.692 -0.538 6.229 1.00 78.69 96 GLU A CA 1
ATOM 726 C C . GLU A 1 96 ? -5.704 0.317 7.002 1.00 78.69 96 GLU A C 1
ATOM 728 O O . GLU A 1 96 ? -5.872 0.173 8.217 1.00 78.69 96 GLU A O 1
ATOM 733 N N . THR A 1 97 ? -6.439 1.180 6.296 1.00 77.75 97 THR A N 1
ATOM 734 C CA . THR A 1 97 ? -7.461 2.028 6.928 1.00 77.75 97 THR A CA 1
ATOM 735 C C . THR A 1 97 ? -8.616 1.215 7.511 1.00 77.75 97 THR A C 1
ATOM 737 O O . THR A 1 97 ? -9.200 1.621 8.518 1.00 77.75 97 THR A O 1
ATOM 740 N N . THR A 1 98 ? -8.959 0.067 6.919 1.00 76.50 98 THR A N 1
ATOM 741 C CA . THR A 1 98 ? -10.050 -0.779 7.421 1.00 76.50 98 THR A CA 1
ATOM 742 C C . THR A 1 98 ? -9.611 -1.721 8.535 1.00 76.50 98 THR A C 1
ATOM 744 O O . THR A 1 98 ? -10.387 -1.913 9.474 1.00 76.50 98 THR A O 1
ATOM 747 N N . GLU A 1 99 ? -8.391 -2.260 8.480 1.00 72.06 99 GLU A N 1
ATOM 748 C CA . GLU A 1 99 ? -7.829 -3.163 9.493 1.00 72.06 99 GLU A CA 1
ATOM 749 C C . GLU A 1 99 ? -7.712 -2.471 10.857 1.00 72.06 99 GLU A C 1
ATOM 751 O O . GLU A 1 99 ? -8.253 -2.964 11.850 1.00 72.06 99 GLU A O 1
ATOM 756 N N . ILE A 1 100 ? -7.099 -1.281 10.896 1.00 69.06 100 ILE A N 1
ATOM 757 C CA . ILE A 1 100 ? -6.915 -0.503 12.132 1.00 69.06 100 ILE A CA 1
ATOM 758 C C . ILE A 1 100 ? -8.271 -0.135 12.745 1.00 69.06 100 ILE A C 1
ATOM 760 O O . ILE A 1 100 ? -8.491 -0.271 13.949 1.00 69.06 100 ILE A O 1
ATOM 764 N N . GLN A 1 101 ? -9.221 0.290 11.913 1.00 68.25 101 GLN A N 1
ATOM 765 C CA . GLN A 1 101 ? -10.555 0.636 12.386 1.00 68.25 101 GLN A CA 1
ATOM 766 C C . GLN A 1 101 ? -11.323 -0.573 12.935 1.00 68.25 101 GLN A C 1
ATOM 768 O O . GLN A 1 101 ? -12.042 -0.441 13.929 1.00 68.25 101 GLN A O 1
ATOM 773 N N . LEU A 1 102 ? -11.211 -1.742 12.295 1.00 67.12 102 LEU A N 1
ATOM 774 C CA . LEU A 1 102 ? -11.779 -2.997 12.795 1.00 67.12 102 LEU A CA 1
ATOM 775 C C . LEU A 1 102 ? -11.189 -3.356 14.158 1.00 67.12 102 LEU A C 1
ATOM 777 O O . LEU A 1 102 ? -11.962 -3.650 15.065 1.00 67.12 102 LEU A O 1
ATOM 781 N N . LEU A 1 103 ? -9.868 -3.252 14.318 1.00 68.75 103 LEU A N 1
ATOM 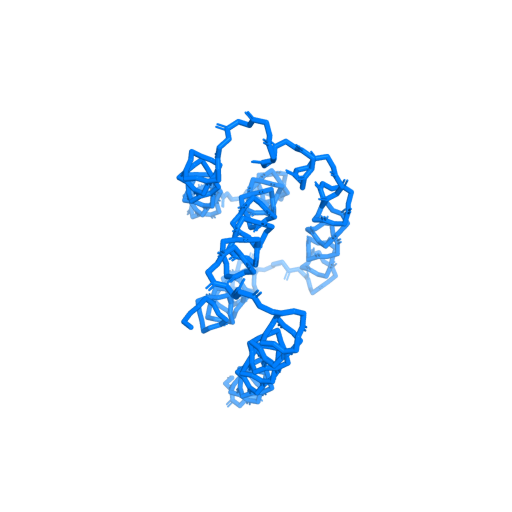782 C CA . LEU A 1 103 ? -9.181 -3.491 15.587 1.00 68.75 103 LEU A CA 1
ATOM 783 C C . LEU A 1 103 ? -9.744 -2.597 16.704 1.00 68.75 103 LEU A C 1
ATOM 785 O O . LEU A 1 103 ? -10.148 -3.102 17.749 1.00 68.75 103 LEU A O 1
ATOM 789 N N . PHE A 1 104 ? -9.868 -1.291 16.447 1.00 66.31 104 PHE A N 1
ATOM 790 C CA . PHE A 1 104 ? -10.440 -0.345 17.410 1.00 66.31 104 PHE A CA 1
ATOM 791 C C . PHE A 1 104 ? -11.908 -0.628 17.739 1.00 66.31 104 PHE A C 1
ATOM 793 O O . PHE A 1 104 ? -12.327 -0.429 18.870 1.00 66.31 104 PHE A O 1
ATOM 800 N N . HIS A 1 105 ? -12.689 -1.166 16.801 1.00 66.56 105 HIS A N 1
ATOM 801 C CA . HIS A 1 105 ? -14.084 -1.530 17.073 1.00 66.56 105 HIS A CA 1
ATOM 802 C C . HIS A 1 105 ? -14.241 -2.752 17.987 1.00 66.56 105 HIS A C 1
ATOM 804 O O . HIS A 1 105 ? -15.267 -2.876 18.651 1.00 66.56 105 HIS A O 1
ATOM 810 N N . TYR A 1 106 ? -13.242 -3.637 18.052 1.00 65.19 106 TYR A N 1
ATOM 811 C CA . TYR A 1 106 ? -13.219 -4.730 19.030 1.00 65.19 106 TYR A CA 1
ATOM 812 C C . TYR A 1 106 ? -12.726 -4.283 20.414 1.00 65.19 106 TYR A C 1
ATOM 814 O O . TYR A 1 106 ? -13.000 -4.963 21.404 1.00 65.19 106 TYR A O 1
ATOM 822 N N . CYS A 1 107 ? -12.035 -3.145 20.510 1.00 64.12 107 CYS A N 1
ATOM 823 C CA . CYS A 1 107 ? -11.617 -2.562 21.781 1.00 64.12 107 CYS A CA 1
ATOM 824 C C . CYS A 1 107 ? -12.791 -1.821 22.438 1.00 64.12 107 CYS A C 1
ATOM 826 O O . CYS A 1 107 ? -13.459 -1.001 21.816 1.00 64.12 107 CYS A O 1
ATOM 828 N N . ARG A 1 108 ? -13.052 -2.087 23.724 1.00 59.97 108 ARG A N 1
ATOM 829 C CA . ARG A 1 108 ? -14.167 -1.452 24.455 1.00 59.97 108 ARG A CA 1
ATOM 830 C C . ARG A 1 108 ? -13.761 -0.162 25.172 1.00 59.97 108 ARG A C 1
ATOM 832 O O . ARG A 1 108 ? -14.629 0.575 25.632 1.00 59.97 108 ARG A O 1
ATOM 839 N N . SER A 1 109 ? -12.460 0.115 25.293 1.00 73.88 109 SER A N 1
ATOM 840 C CA . SER A 1 109 ? -11.920 1.259 26.036 1.00 73.88 109 SER A CA 1
ATOM 841 C C . SER A 1 109 ? -10.780 1.952 25.290 1.00 73.88 109 SER A C 1
ATOM 843 O O . SER A 1 109 ? -9.888 1.287 24.767 1.00 73.88 109 SER A O 1
ATOM 845 N N . ARG A 1 110 ? -10.720 3.293 25.362 1.00 68.81 110 ARG A N 1
ATOM 846 C CA . ARG A 1 110 ? -9.615 4.130 24.834 1.00 68.81 110 ARG A CA 1
ATOM 847 C C . ARG A 1 110 ? -8.223 3.649 25.271 1.00 68.81 110 ARG A C 1
ATOM 849 O O . ARG A 1 110 ? -7.233 3.860 24.577 1.00 68.81 110 ARG A O 1
ATOM 856 N N . LYS A 1 111 ? -8.134 3.021 26.451 1.00 72.62 111 LYS A N 1
ATOM 857 C CA . LYS A 1 111 ? -6.884 2.476 27.007 1.00 72.62 111 LYS A CA 1
ATOM 858 C C . LYS A 1 111 ? -6.466 1.163 26.328 1.00 72.62 111 LYS A C 1
ATOM 860 O O . LYS A 1 111 ? -5.273 0.904 26.196 1.00 72.62 111 LYS A O 1
ATOM 865 N N . GLU A 1 112 ? -7.434 0.349 25.902 1.00 71.62 112 GLU A N 1
ATOM 866 C CA . GLU A 1 112 ? -7.199 -0.865 25.108 1.00 71.62 112 GLU A CA 1
ATOM 867 C C . GLU A 1 112 ? -6.867 -0.519 23.660 1.00 71.62 112 GLU A C 1
ATOM 869 O O . GLU A 1 112 ? -5.930 -1.096 23.122 1.00 71.62 112 GLU A O 1
ATOM 874 N N . GLU A 1 113 ? -7.554 0.468 23.074 1.00 69.75 113 GLU A N 1
ATOM 875 C CA . GLU A 1 113 ? -7.240 0.998 21.742 1.00 69.75 113 GLU A CA 1
ATOM 876 C C . GLU A 1 113 ? -5.772 1.437 21.662 1.00 69.75 113 GLU A C 1
ATOM 878 O O . GLU A 1 113 ? -5.022 0.955 20.815 1.00 69.75 113 GLU A O 1
ATOM 883 N N . ALA A 1 114 ? -5.326 2.284 22.598 1.00 72.81 114 ALA A N 1
ATOM 884 C CA . ALA A 1 114 ? -3.941 2.744 22.642 1.00 72.81 114 ALA A CA 1
ATOM 885 C C . ALA A 1 114 ? -2.944 1.581 22.788 1.00 72.81 114 ALA A C 1
ATOM 887 O O . ALA A 1 114 ? -1.938 1.551 22.085 1.00 72.81 114 ALA A O 1
ATOM 888 N N . ARG A 1 115 ? -3.229 0.587 23.645 1.00 74.00 115 ARG A N 1
ATOM 889 C CA . ARG A 1 115 ? -2.372 -0.606 23.797 1.00 74.00 115 ARG A CA 1
ATOM 890 C C . ARG A 1 115 ? -2.322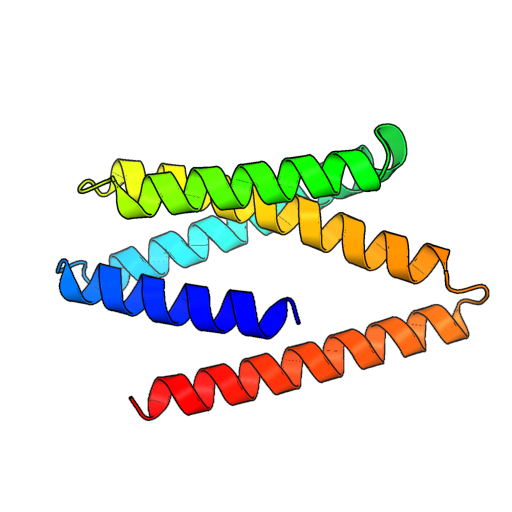 -1.462 22.534 1.00 74.00 115 ARG A C 1
ATOM 892 O O . ARG A 1 115 ? -1.239 -1.897 22.157 1.00 74.00 115 ARG A O 1
ATOM 899 N N . ALA A 1 116 ? -3.465 -1.708 21.900 1.00 71.31 116 ALA A N 1
ATOM 900 C CA . ALA A 1 116 ? -3.560 -2.509 20.686 1.00 71.31 116 ALA A CA 1
ATOM 901 C C . ALA A 1 116 ? -2.823 -1.827 19.527 1.00 71.31 116 ALA A C 1
ATOM 903 O O . ALA A 1 116 ? -2.033 -2.468 18.836 1.00 71.31 116 ALA A O 1
ATOM 904 N N . PHE A 1 117 ? -3.001 -0.511 19.386 1.00 72.81 117 PHE A N 1
ATOM 905 C CA . PHE A 1 117 ? -2.277 0.297 18.415 1.00 72.81 117 PHE A CA 1
ATOM 906 C C . PHE A 1 117 ? -0.767 0.282 18.675 1.00 72.81 117 PHE A C 1
ATOM 908 O O . PHE A 1 117 ? 0.001 -0.024 17.768 1.00 72.81 117 PHE A O 1
ATOM 915 N N . SER A 1 118 ? -0.325 0.531 19.913 1.00 77.25 118 SER A N 1
ATOM 916 C CA . SER A 1 118 ? 1.100 0.487 20.262 1.00 77.25 118 SER A CA 1
ATOM 917 C C . SER A 1 118 ? 1.724 -0.888 20.018 1.00 77.25 118 SER A C 1
ATOM 919 O O . SER A 1 118 ? 2.848 -0.955 19.531 1.00 77.25 118 SER A O 1
ATOM 921 N N . LEU A 1 119 ? 1.011 -1.984 20.306 1.00 77.69 119 LEU A N 1
ATOM 922 C CA . LEU A 1 119 ? 1.495 -3.340 20.039 1.00 77.69 119 LEU A CA 1
ATOM 923 C C . LEU A 1 119 ? 1.601 -3.610 18.533 1.00 77.69 119 LEU A C 1
ATOM 925 O O . LEU A 1 119 ? 2.627 -4.104 18.075 1.00 77.69 119 LEU A O 1
ATOM 929 N N . MET A 1 120 ? 0.571 -3.255 17.759 1.00 71.81 120 MET A N 1
ATOM 930 C CA . MET A 1 120 ? 0.574 -3.397 16.301 1.00 71.81 120 MET A CA 1
ATOM 931 C C . MET A 1 120 ? 1.730 -2.610 15.678 1.00 71.81 120 MET A C 1
ATOM 933 O O . MET A 1 120 ? 2.459 -3.145 14.846 1.00 71.81 120 MET A O 1
ATOM 937 N N . PHE A 1 121 ? 1.946 -1.375 16.133 1.00 73.50 121 PHE A N 1
ATOM 938 C CA . PHE A 1 121 ? 3.017 -0.509 15.652 1.00 73.50 121 PHE A CA 1
ATOM 939 C C . PHE A 1 121 ? 4.407 -1.005 16.065 1.00 73.50 121 PHE A C 1
ATOM 941 O O . PHE A 1 121 ? 5.340 -0.952 15.264 1.00 73.50 121 PHE A O 1
ATOM 948 N N . ALA A 1 122 ? 4.553 -1.536 17.283 1.00 76.00 122 ALA A N 1
ATOM 949 C CA . ALA A 1 122 ? 5.796 -2.145 17.751 1.00 76.00 122 ALA A CA 1
ATOM 950 C C . ALA A 1 122 ? 6.151 -3.389 16.926 1.00 76.00 122 ALA A C 1
ATOM 952 O O . ALA A 1 122 ? 7.285 -3.527 16.473 1.00 76.00 122 ALA A O 1
ATOM 953 N N . VAL A 1 123 ? 5.168 -4.258 16.673 1.00 74.06 123 VAL A N 1
ATOM 954 C CA . VAL A 1 123 ? 5.327 -5.441 15.819 1.00 74.06 123 VAL A CA 1
ATOM 955 C C . VAL A 1 123 ? 5.679 -5.016 14.396 1.00 74.06 123 VAL A C 1
ATOM 957 O O . VAL A 1 123 ? 6.653 -5.515 13.843 1.00 74.06 123 VAL A O 1
ATOM 960 N N . PHE A 1 124 ? 4.944 -4.065 13.817 1.00 69.44 124 PHE A N 1
ATOM 961 C CA . PHE A 1 124 ? 5.231 -3.536 12.485 1.00 69.44 124 PHE A CA 1
ATOM 962 C C . PHE A 1 124 ? 6.661 -2.998 12.392 1.00 69.44 124 PHE A C 1
ATOM 964 O O . PHE A 1 124 ? 7.424 -3.450 11.551 1.00 69.44 124 PHE A O 1
ATOM 971 N N . THR A 1 125 ? 7.057 -2.119 13.313 1.00 71.81 125 THR A N 1
ATOM 972 C CA . THR A 1 125 ? 8.410 -1.545 13.367 1.00 71.81 125 THR A CA 1
ATOM 973 C C . THR A 1 125 ? 9.487 -2.623 13.488 1.00 71.81 125 THR A C 1
ATOM 975 O O . THR A 1 125 ? 10.490 -2.565 12.779 1.00 71.81 125 THR A O 1
ATOM 978 N N . ALA A 1 126 ? 9.278 -3.632 14.338 1.00 72.56 126 ALA A N 1
ATOM 979 C CA . ALA A 1 126 ? 10.221 -4.735 14.502 1.00 72.56 126 ALA A CA 1
ATOM 980 C C . ALA A 1 126 ? 10.369 -5.563 13.215 1.00 72.56 126 ALA A C 1
ATOM 982 O O . ALA A 1 126 ? 11.487 -5.861 12.800 1.00 72.56 126 ALA A O 1
ATOM 983 N N . PHE A 1 127 ? 9.256 -5.895 12.555 1.00 68.88 127 PHE A N 1
ATOM 984 C CA . PHE A 1 127 ? 9.271 -6.637 11.294 1.00 68.88 127 PHE A CA 1
ATOM 985 C C . PHE A 1 127 ? 9.879 -5.830 10.147 1.00 68.88 127 PHE A C 1
ATOM 987 O O . PHE A 1 127 ? 10.653 -6.388 9.375 1.00 68.88 127 PHE A O 1
ATOM 994 N N . THR A 1 128 ? 9.589 -4.532 10.057 1.00 64.00 128 THR A N 1
ATOM 995 C CA . THR A 1 128 ? 10.208 -3.641 9.070 1.00 64.00 128 THR A CA 1
ATOM 996 C C . THR A 1 128 ? 11.716 -3.557 9.293 1.00 64.00 128 THR A C 1
ATOM 998 O O . THR A 1 128 ? 12.477 -3.714 8.346 1.00 64.00 128 THR A O 1
ATOM 1001 N N . GLY A 1 129 ? 12.168 -3.409 10.544 1.00 64.88 129 GLY A N 1
ATOM 1002 C CA . GLY A 1 129 ? 13.594 -3.404 10.879 1.00 64.88 129 GLY A CA 1
ATOM 1003 C C . GLY A 1 129 ? 14.304 -4.711 10.511 1.00 64.88 129 GLY A C 1
ATOM 1004 O O . GLY A 1 129 ? 15.372 -4.680 9.903 1.00 64.88 129 GLY A O 1
ATOM 1005 N N . LEU A 1 130 ? 13.691 -5.861 10.818 1.00 67.88 130 LEU A N 1
ATOM 1006 C CA . LEU A 1 130 ? 14.219 -7.176 10.439 1.00 67.88 130 LEU A CA 1
ATOM 1007 C C . LEU A 1 130 ? 14.233 -7.384 8.919 1.00 67.88 130 LEU A C 1
ATOM 1009 O O . LEU A 1 130 ? 15.187 -7.950 8.395 1.00 67.88 130 LEU A O 1
ATOM 1013 N N . GLY A 1 131 ? 13.206 -6.907 8.212 1.00 58.31 131 GLY 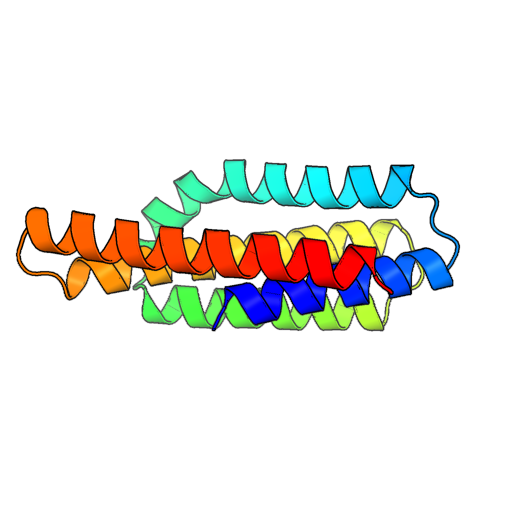A N 1
ATOM 1014 C CA . GLY A 1 131 ? 13.125 -6.963 6.754 1.00 58.31 131 GLY A CA 1
ATOM 1015 C C . GLY A 1 131 ? 14.231 -6.153 6.083 1.00 58.31 131 GLY A C 1
ATOM 1016 O O . GLY A 1 131 ? 14.897 -6.668 5.192 1.00 58.31 131 GLY A O 1
ATOM 1017 N N . THR A 1 132 ? 14.489 -4.931 6.555 1.00 62.81 132 THR A N 1
ATOM 1018 C CA . THR A 1 132 ? 15.588 -4.091 6.052 1.00 62.81 132 THR A CA 1
ATOM 1019 C C . THR A 1 132 ? 16.957 -4.714 6.332 1.00 62.81 132 THR A C 1
ATOM 1021 O O . THR A 1 132 ? 17.834 -4.676 5.474 1.00 62.81 132 THR A O 1
ATOM 1024 N N . LEU A 1 133 ? 17.143 -5.327 7.506 1.00 64.50 133 LEU A N 1
ATOM 1025 C CA . LEU A 1 133 ? 18.378 -6.043 7.844 1.00 64.50 133 LEU A CA 1
ATOM 1026 C C . LEU A 1 133 ? 18.602 -7.268 6.952 1.00 64.50 133 LEU A C 1
ATOM 1028 O O . LEU A 1 133 ? 19.712 -7.470 6.471 1.00 64.50 133 LEU A O 1
ATOM 1032 N N . ALA A 1 134 ? 17.558 -8.066 6.717 1.00 55.84 134 ALA A N 1
ATOM 1033 C CA . ALA A 1 134 ? 17.633 -9.216 5.823 1.00 55.84 134 ALA A CA 1
ATOM 1034 C C . ALA A 1 134 ? 17.899 -8.780 4.376 1.00 55.84 134 ALA A C 1
ATOM 1036 O O . ALA A 1 134 ? 18.723 -9.388 3.709 1.00 55.84 134 ALA A O 1
ATOM 1037 N N . ALA A 1 135 ? 17.265 -7.697 3.920 1.00 51.69 135 ALA A N 1
ATOM 1038 C CA . ALA A 1 135 ? 17.481 -7.117 2.598 1.00 51.69 135 ALA A CA 1
ATOM 1039 C C . ALA A 1 135 ? 18.920 -6.647 2.371 1.00 51.69 135 ALA A C 1
ATOM 1041 O O . ALA A 1 135 ? 19.439 -6.795 1.277 1.00 51.69 135 ALA A O 1
ATOM 1042 N N . GLY A 1 136 ? 19.559 -6.075 3.395 1.00 47.91 136 GLY A N 1
ATOM 1043 C CA . GLY A 1 136 ? 20.934 -5.587 3.293 1.00 47.91 136 GLY A CA 1
ATOM 1044 C C . GLY A 1 136 ? 22.002 -6.684 3.299 1.00 47.91 136 GLY A C 1
ATOM 1045 O O . GLY A 1 136 ? 23.173 -6.371 3.104 1.00 47.91 136 GLY A O 1
ATOM 1046 N N . TYR A 1 137 ? 21.629 -7.940 3.565 1.00 52.00 137 TYR A N 1
ATOM 1047 C CA . TYR A 1 137 ? 22.558 -9.074 3.623 1.00 52.00 137 TYR A CA 1
ATOM 1048 C C . TYR A 1 137 ? 22.530 -9.955 2.359 1.00 52.00 137 TYR A C 1
ATOM 1050 O O . TYR A 1 137 ? 23.363 -10.851 2.232 1.00 52.00 137 TYR A O 1
ATOM 1058 N N . ILE A 1 138 ? 21.578 -9.725 1.449 1.00 46.75 138 ILE A N 1
ATOM 1059 C CA . ILE A 1 138 ? 21.383 -10.472 0.193 1.00 46.75 138 ILE A CA 1
ATOM 1060 C C . ILE A 1 138 ? 21.778 -9.565 -0.971 1.00 46.75 138 ILE A C 1
ATOM 1062 O O . ILE A 1 138 ? 22.442 -10.072 -1.899 1.00 46.75 138 ILE A O 1
#

Foldseek 3Di:
DVLLVVLVCLLVLVVVCVVLPDDPVLNVVLVVVLVVLLVVVLVVLLVVCVPVPLVVLLVQLVVLLVVLVVQSVPDSDSVSPSVSSNSNSNSVSSNVSSVLVVCVVVDPDPVVNVVSVVVVVVVSVVSNVVSVVVSVVD

Organism: Clostridium perfringens (NCBI:txid1502)

Secondary structure (DSSP, 8-state):
-HHHHHHHHHHHHHHHHHHTT--HHHHHHHHHHHHHHHHHHHHHHHHHHHHH-HHHHHHHHHHHHHHHHHHHHH--SHHHHHHHHHHHHHHHHHHHHHHHHHHHHH--SHHHHHHHHHHHHHHHHHHHHHHHHHHTT-

pLDDT: mean 71.17, std 11.98, range [39.12, 88.69]

InterPro domains:
  IPR011701 Major facilitator superfamily [PF07690] (3-138)
  IPR020846 Major facilitator superfamily domain [PS50850] (1-138)
  IPR036259 MFS transporter superfamily [G3DSA:1.20.1250.20] (1-138)
  IPR036259 MFS transporter superfamily [SSF103473] (2-138)
  IPR050189 Major Facilitator Superfamily Efflux Transporters [PTHR43124] (27-137)

Radius of gyration: 16.29 Å; chains: 1; bounding box: 43×23×47 Å

Sequence (138 aa):
FYGIGIGLYTLVLNLHLLFRGLREDEIGALVSMGILIMGVLAIPVSLLANRTGRKKLLVTGVFFIAAGNVLFAVSDDLLWFYAAQILVSTGLTLVETTEIQLLFHYCRSRKEEARAFSLMFAVFTAFTGLGTLAAGYI